Protein AF-A0A7X5V8N4-F1 (afdb_monomer_lite)

Secondary structure (DSSP, 8-state):
---TTTT--SSPPPPP-SS-------GGGHHHHHHHHH-HHHHHHHTSPPPHHHHHHHS-SSTTSPPPPPPPP-----PPPPPP-

Organism: NCBI:txid1105143

pLDDT: mean 82.87, std 12.7, range [45.88, 96.81]

Structure (mmCIF, N/CA/C/O backbone):
data_AF-A0A7X5V8N4-F1
#
_entry.id   AF-A0A7X5V8N4-F1
#
loop_
_atom_site.group_PDB
_atom_site.id
_atom_site.type_symbol
_atom_site.label_atom_id
_atom_site.label_alt_id
_atom_site.label_comp_id
_atom_site.label_asym_id
_atom_site.label_entity_id
_atom_site.label_seq_id
_atom_site.pdbx_PDB_ins_code
_atom_site.Cartn_x
_atom_site.Cartn_y
_atom_site.Cartn_z
_atom_site.occupancy
_atom_site.B_iso_or_equiv
_atom_site.auth_seq_id
_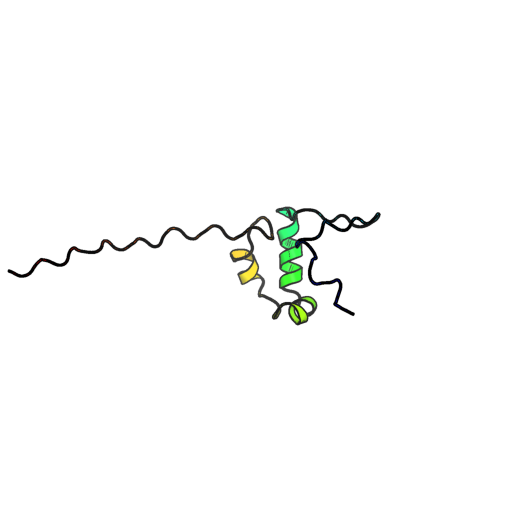atom_site.auth_comp_id
_atom_site.auth_asym_id
_atom_site.auth_atom_id
_atom_site.pdbx_PDB_model_num
ATOM 1 N N . MET A 1 1 ? 17.514 29.392 -18.222 1.00 45.88 1 MET A N 1
ATOM 2 C CA . MET A 1 1 ? 17.771 28.019 -17.743 1.00 45.88 1 MET A CA 1
ATOM 3 C C . MET A 1 1 ? 16.407 27.404 -17.510 1.00 45.88 1 MET A C 1
ATOM 5 O O . MET A 1 1 ? 15.788 27.693 -16.498 1.00 45.88 1 MET A O 1
ATOM 9 N N . LYS A 1 2 ? 15.850 26.771 -18.545 1.00 49.75 2 LYS A N 1
ATOM 10 C CA . LYS A 1 2 ? 14.457 26.319 -18.562 1.00 49.75 2 LYS A CA 1
ATOM 11 C C . LYS A 1 2 ? 14.450 24.851 -18.147 1.00 49.75 2 LYS A C 1
ATOM 13 O O . LYS A 1 2 ? 15.198 24.058 -18.703 1.00 49.75 2 LYS A O 1
ATOM 18 N N . THR A 1 3 ? 13.718 24.575 -17.080 1.00 55.31 3 THR A N 1
ATOM 19 C CA . THR A 1 3 ? 13.693 23.342 -16.294 1.00 55.31 3 THR A CA 1
ATOM 20 C C . THR A 1 3 ? 13.420 22.108 -17.150 1.00 55.31 3 THR A C 1
ATOM 22 O O . THR A 1 3 ? 12.390 22.009 -17.805 1.00 55.31 3 THR A O 1
ATOM 25 N N . GLU A 1 4 ? 14.323 21.134 -17.073 1.00 61.84 4 GLU A N 1
ATOM 26 C CA . GLU A 1 4 ? 14.327 19.845 -17.790 1.00 61.84 4 GLU A CA 1
ATOM 27 C C . GLU A 1 4 ? 13.132 18.919 -17.457 1.00 61.84 4 GLU A C 1
ATOM 29 O O . GLU A 1 4 ? 13.010 17.825 -17.997 1.00 61.84 4 GLU A O 1
ATOM 34 N N . LEU A 1 5 ? 12.222 19.357 -16.580 1.00 62.62 5 LEU A N 1
ATOM 35 C CA . LEU A 1 5 ? 11.052 18.600 -16.123 1.00 62.62 5 LEU A CA 1
ATOM 36 C C . LEU A 1 5 ? 9.825 18.734 -17.041 1.00 62.62 5 LEU A C 1
ATOM 38 O O . LEU A 1 5 ? 8.869 17.980 -16.884 1.00 62.62 5 LEU A O 1
ATOM 42 N N . GLU A 1 6 ? 9.826 19.668 -17.998 1.00 62.25 6 GLU A N 1
ATOM 43 C CA . GLU A 1 6 ? 8.646 19.986 -18.825 1.00 62.25 6 GLU A CA 1
ATOM 44 C C . GLU A 1 6 ? 8.276 18.890 -19.854 1.00 62.25 6 GLU A C 1
ATOM 46 O O . GLU A 1 6 ? 7.227 18.982 -20.485 1.00 62.25 6 GLU A O 1
ATOM 51 N N . SER A 1 7 ? 9.090 17.836 -20.018 1.00 71.31 7 SER A N 1
ATOM 52 C CA . SER A 1 7 ? 8.867 16.777 -21.021 1.00 71.31 7 SER A CA 1
ATOM 53 C C . SER A 1 7 ? 9.160 15.355 -20.513 1.00 71.31 7 SER A C 1
ATOM 55 O O . SER A 1 7 ? 9.636 14.503 -21.267 1.00 71.31 7 SER A O 1
ATOM 57 N N . VAL A 1 8 ? 8.884 15.055 -19.243 1.00 71.38 8 VAL A N 1
ATOM 58 C CA . VAL A 1 8 ? 8.885 13.655 -18.785 1.00 71.38 8 VAL A CA 1
ATOM 59 C C . VAL A 1 8 ? 7.583 12.983 -19.221 1.00 71.38 8 VAL A C 1
ATOM 61 O O . VAL A 1 8 ? 6.500 13.359 -18.776 1.00 71.38 8 VAL A O 1
ATOM 64 N N . ALA A 1 9 ? 7.686 11.971 -20.088 1.00 78.06 9 ALA A N 1
ATOM 65 C CA . ALA A 1 9 ? 6.563 11.103 -20.424 1.00 78.06 9 ALA A CA 1
ATOM 66 C C . ALA A 1 9 ? 6.156 10.304 -19.176 1.00 78.06 9 ALA A C 1
ATOM 68 O O . ALA A 1 9 ? 6.914 9.463 -18.692 1.00 78.06 9 ALA A O 1
ATOM 69 N N . TRP A 1 10 ? 4.979 10.614 -18.633 1.00 74.81 10 TRP A N 1
ATOM 70 C CA . TRP A 1 10 ? 4.419 9.929 -17.473 1.00 74.81 10 TRP A CA 1
ATOM 71 C C . TRP A 1 10 ? 3.434 8.830 -17.917 1.00 74.81 10 TRP A C 1
ATOM 73 O O . TRP A 1 10 ? 2.584 9.105 -18.768 1.00 74.81 10 TRP A O 1
ATOM 83 N N . PRO A 1 11 ? 3.488 7.618 -17.330 1.00 73.94 11 PRO A N 1
ATOM 84 C CA . PRO A 1 11 ? 4.427 7.193 -16.294 1.00 73.94 11 PRO A CA 1
ATOM 85 C C . PRO A 1 11 ? 5.825 6.877 -16.862 1.00 73.94 11 PRO A C 1
ATOM 87 O O . PRO A 1 11 ? 5.933 6.370 -17.980 1.00 73.94 11 PRO A O 1
ATOM 90 N N . PRO A 1 12 ? 6.901 7.148 -16.100 1.00 75.38 12 PRO A N 1
ATOM 91 C CA . PRO A 1 12 ? 8.247 6.753 -16.485 1.00 75.38 12 PRO A CA 1
ATOM 92 C C . PRO A 1 12 ? 8.344 5.229 -16.589 1.00 75.38 12 PRO A C 1
ATOM 94 O O . PRO A 1 12 ? 7.594 4.492 -15.943 1.00 75.38 12 PRO A O 1
ATOM 97 N N . ALA A 1 13 ? 9.315 4.749 -17.368 1.00 76.94 13 ALA A N 1
ATOM 98 C CA . ALA A 1 13 ? 9.636 3.328 -17.377 1.00 76.94 13 ALA A CA 1
ATOM 99 C C . ALA A 1 13 ? 9.970 2.851 -15.943 1.00 76.94 13 ALA A C 1
ATOM 101 O O . ALA A 1 13 ? 10.659 3.573 -15.213 1.00 76.94 13 ALA A O 1
ATOM 102 N N . PRO A 1 14 ? 9.520 1.651 -15.528 1.00 75.88 14 PRO A N 1
ATOM 103 C CA . PRO A 1 14 ? 9.804 1.121 -14.197 1.00 75.88 14 PRO A CA 1
ATOM 104 C C . PRO A 1 14 ? 11.304 1.108 -13.872 1.00 75.88 14 PRO A C 1
ATOM 106 O O . PRO A 1 14 ? 12.116 0.607 -14.655 1.00 75.88 14 PRO A O 1
ATOM 109 N N . ILE A 1 15 ? 11.672 1.628 -12.697 1.00 78.56 15 ILE A N 1
ATOM 110 C CA . ILE A 1 15 ? 13.055 1.624 -12.204 1.00 78.56 15 ILE A CA 1
ATOM 111 C C . ILE A 1 15 ? 13.439 0.186 -11.840 1.00 78.56 15 ILE A C 1
ATOM 113 O O . ILE A 1 15 ? 12.755 -0.466 -11.051 1.00 78.56 15 ILE A O 1
ATOM 117 N N . LYS A 1 16 ? 14.542 -0.311 -12.405 1.00 80.94 16 LYS A N 1
ATOM 118 C CA . LYS A 1 16 ? 15.064 -1.652 -12.116 1.00 80.94 16 LYS A CA 1
ATOM 119 C C . LYS A 1 16 ? 16.168 -1.561 -11.073 1.00 80.94 16 LYS A C 1
ATOM 121 O O . LYS A 1 16 ? 17.081 -0.753 -11.208 1.00 80.94 16 LYS A O 1
ATOM 126 N N . THR A 1 17 ? 16.100 -2.411 -10.058 1.00 86.25 17 THR A N 1
ATOM 127 C CA . THR A 1 17 ? 17.162 -2.556 -9.057 1.00 86.25 17 THR A CA 1
ATOM 128 C C . THR A 1 17 ? 17.530 -4.030 -8.933 1.00 86.25 17 THR A C 1
ATOM 130 O O . THR A 1 17 ? 16.694 -4.891 -9.193 1.00 86.25 17 THR A O 1
ATOM 133 N N . GLU A 1 18 ? 18.761 -4.338 -8.525 1.00 88.06 18 GLU A N 1
ATOM 134 C CA . GLU A 1 18 ? 19.207 -5.737 -8.415 1.00 88.06 18 GLU A CA 1
ATOM 135 C C . GLU A 1 18 ? 18.515 -6.508 -7.280 1.00 88.06 18 GLU A C 1
ATOM 137 O O . GLU A 1 18 ? 18.418 -7.730 -7.329 1.00 88.06 18 GLU A O 1
ATOM 142 N N . ARG A 1 19 ? 18.030 -5.801 -6.249 1.00 92.81 19 ARG A N 1
ATOM 143 C CA . ARG A 1 19 ? 17.478 -6.408 -5.026 1.00 92.81 19 ARG A CA 1
ATOM 144 C C . ARG A 1 19 ? 15.971 -6.236 -4.861 1.00 92.81 19 ARG A C 1
ATOM 146 O O . ARG A 1 19 ? 15.375 -6.990 -4.098 1.00 92.81 19 ARG A O 1
ATOM 153 N N . LEU A 1 20 ? 15.364 -5.248 -5.519 1.00 90.06 20 LEU A N 1
ATOM 154 C CA . LEU A 1 20 ? 13.934 -4.956 -5.417 1.00 90.06 20 LEU A CA 1
ATOM 155 C C . LEU A 1 20 ? 13.255 -5.172 -6.763 1.00 90.06 20 LEU A C 1
ATOM 157 O O . LEU A 1 20 ? 13.680 -4.647 -7.795 1.00 90.06 20 LEU A O 1
ATOM 161 N N . VAL A 1 21 ? 12.155 -5.913 -6.707 1.00 85.25 21 VAL A N 1
ATOM 162 C CA . VAL A 1 21 ? 11.284 -6.183 -7.844 1.00 85.25 21 VAL A CA 1
ATOM 163 C C . VAL A 1 21 ? 10.043 -5.313 -7.707 1.00 85.25 21 VAL A C 1
ATOM 165 O O . VAL A 1 21 ? 9.283 -5.466 -6.753 1.00 85.25 21 VAL A O 1
ATOM 168 N N . LEU A 1 22 ? 9.822 -4.428 -8.679 1.00 86.62 22 LEU A N 1
ATOM 169 C CA . LEU A 1 22 ? 8.528 -3.783 -8.867 1.00 86.62 22 LEU A CA 1
ATOM 170 C C . LEU A 1 22 ? 7.682 -4.673 -9.780 1.00 86.62 22 LEU A C 1
ATOM 172 O O . LEU A 1 22 ? 8.072 -4.949 -10.914 1.00 86.62 22 LEU A O 1
ATOM 176 N N . ARG A 1 23 ? 6.542 -5.133 -9.269 1.00 87.88 23 ARG A N 1
ATOM 177 C CA . ARG A 1 23 ? 5.590 -5.984 -9.988 1.00 87.88 23 ARG A CA 1
ATOM 178 C C . ARG A 1 23 ? 4.178 -5.438 -9.851 1.00 87.88 23 ARG A C 1
ATOM 180 O O . ARG A 1 23 ? 3.906 -4.659 -8.939 1.00 87.88 23 ARG A O 1
ATOM 187 N N . GLU A 1 24 ? 3.293 -5.876 -10.738 1.00 89.00 24 GLU A N 1
ATOM 188 C CA . GLU A 1 24 ? 1.867 -5.609 -10.578 1.00 89.00 24 GLU A CA 1
ATOM 189 C C . GLU A 1 24 ? 1.348 -6.227 -9.264 1.00 89.00 24 GLU A C 1
ATOM 191 O O . GLU A 1 24 ? 1.827 -7.298 -8.855 1.00 89.00 24 GLU A O 1
ATOM 196 N N . PRO A 1 25 ? 0.404 -5.556 -8.575 1.00 92.81 25 PRO A N 1
ATOM 197 C CA . PRO A 1 25 ? -0.245 -6.118 -7.400 1.00 92.81 25 PRO A CA 1
ATOM 198 C C . PRO A 1 25 ? -1.039 -7.374 -7.751 1.00 92.81 25 PRO A C 1
ATOM 200 O O . PRO A 1 25 ? -1.635 -7.487 -8.820 1.00 92.81 25 PRO A O 1
ATOM 203 N N . GLU A 1 26 ? -1.098 -8.302 -6.810 1.00 95.12 26 GLU A N 1
ATOM 204 C CA . GLU A 1 26 ? -1.817 -9.564 -6.933 1.00 95.12 26 GLU A CA 1
ATOM 205 C C . GLU A 1 26 ? -2.757 -9.758 -5.737 1.00 95.12 26 GLU A C 1
ATOM 207 O O . GLU A 1 26 ? -2.630 -9.092 -4.710 1.00 95.12 26 GLU A O 1
ATOM 212 N N . ALA A 1 27 ? -3.681 -10.718 -5.831 1.00 95.81 27 ALA A N 1
ATOM 213 C CA . ALA A 1 27 ? -4.651 -10.989 -4.764 1.00 95.81 27 ALA A CA 1
ATOM 214 C C . ALA A 1 27 ? -3.990 -11.295 -3.405 1.00 95.81 27 ALA A C 1
ATOM 216 O O . ALA A 1 27 ? -4.492 -10.913 -2.349 1.00 95.81 27 ALA A O 1
ATOM 217 N N . ARG A 1 28 ? -2.808 -11.923 -3.430 1.00 94.94 28 ARG A N 1
ATOM 218 C CA . ARG A 1 28 ? -2.006 -12.213 -2.230 1.00 94.94 28 ARG A CA 1
ATOM 219 C C . ARG A 1 28 ? -1.527 -10.967 -1.481 1.00 94.94 28 ARG A C 1
ATOM 221 O O . ARG A 1 28 ? -1.209 -11.063 -0.302 1.00 94.94 28 ARG A O 1
ATOM 228 N N . ASP A 1 29 ? -1.487 -9.810 -2.138 1.00 96.81 29 ASP A N 1
ATOM 229 C CA . ASP A 1 29 ? -0.980 -8.564 -1.551 1.00 96.81 29 ASP A CA 1
ATOM 230 C C . ASP A 1 29 ? -2.044 -7.798 -0.768 1.00 96.81 29 ASP A C 1
ATOM 232 O O . ASP A 1 29 ? -1.741 -6.800 -0.108 1.00 96.81 29 ASP A O 1
ATOM 236 N N . ARG A 1 30 ? -3.302 -8.242 -0.839 1.00 95.31 30 ARG A N 1
ATOM 237 C CA . ARG A 1 30 ? -4.440 -7.543 -0.245 1.00 95.31 30 ARG A CA 1
ATOM 238 C C . ARG A 1 30 ? -4.259 -7.312 1.250 1.00 95.31 30 ARG A C 1
ATOM 240 O O . ARG A 1 30 ? -4.431 -6.187 1.704 1.00 95.31 30 ARG A O 1
ATOM 247 N N . THR A 1 31 ? -3.858 -8.341 1.993 1.00 96.56 31 THR A N 1
ATOM 248 C CA . THR A 1 31 ? -3.664 -8.251 3.448 1.00 96.56 31 THR A CA 1
ATOM 249 C C . THR A 1 31 ? -2.589 -7.230 3.810 1.00 96.56 31 THR A C 1
ATOM 251 O O . THR A 1 31 ? -2.859 -6.313 4.578 1.00 96.56 31 THR A O 1
ATOM 254 N N . ALA A 1 32 ? -1.415 -7.310 3.178 1.00 95.94 32 ALA A N 1
ATOM 255 C CA . ALA A 1 32 ? -0.333 -6.351 3.406 1.00 95.94 32 ALA A CA 1
ATOM 256 C C . ALA A 1 32 ? -0.746 -4.913 3.035 1.00 95.94 32 ALA A C 1
ATOM 258 O O . ALA A 1 32 ? -0.411 -3.958 3.732 1.00 95.94 32 ALA A O 1
ATOM 259 N N . THR A 1 33 ? -1.530 -4.746 1.966 1.00 95.31 33 THR A N 1
ATOM 260 C CA . THR A 1 33 ? -2.065 -3.432 1.579 1.00 95.31 33 THR A CA 1
ATOM 261 C C . THR A 1 33 ? -3.028 -2.886 2.635 1.00 95.31 33 THR A C 1
ATOM 263 O O . THR A 1 33 ? -2.958 -1.706 2.971 1.00 95.31 33 THR A O 1
ATOM 266 N N . MET A 1 34 ? -3.908 -3.723 3.191 1.00 94.88 34 MET A N 1
ATOM 267 C CA . MET A 1 34 ? -4.817 -3.311 4.265 1.00 94.88 34 MET A CA 1
ATOM 268 C C . MET A 1 34 ? -4.059 -2.898 5.529 1.00 94.88 34 MET A C 1
ATOM 270 O O . MET A 1 34 ? -4.400 -1.884 6.130 1.00 94.88 34 MET A O 1
ATOM 274 N N . GLU A 1 35 ? -3.018 -3.637 5.911 1.00 95.88 35 GLU A N 1
ATOM 275 C CA . GLU A 1 35 ? -2.165 -3.293 7.055 1.00 95.88 35 GLU A CA 1
ATOM 276 C C . GLU A 1 35 ? -1.488 -1.929 6.867 1.00 95.88 35 GLU A C 1
ATOM 278 O O . GLU A 1 35 ? -1.506 -1.100 7.777 1.00 95.88 35 GLU A O 1
ATOM 283 N N . LEU A 1 36 ? -0.963 -1.653 5.668 1.00 95.56 36 LEU A N 1
ATOM 284 C CA . LEU A 1 36 ? -0.368 -0.355 5.342 1.00 95.56 36 LEU A CA 1
ATOM 285 C C . LEU A 1 36 ? -1.396 0.781 5.393 1.00 95.56 36 LEU A C 1
ATOM 287 O O . LEU A 1 36 ? -1.105 1.835 5.950 1.00 95.56 36 LEU A O 1
ATOM 291 N N . LEU A 1 37 ? -2.601 0.578 4.854 1.00 94.44 37 LEU A N 1
ATOM 292 C CA . LEU A 1 37 ? -3.661 1.595 4.859 1.00 94.44 37 LEU A CA 1
ATOM 293 C C . LEU A 1 37 ? -4.261 1.833 6.255 1.00 94.44 37 LEU A C 1
ATOM 295 O O . LEU A 1 37 ? -4.775 2.919 6.525 1.00 94.44 37 LEU A O 1
ATOM 299 N N . ALA A 1 38 ? -4.187 0.844 7.144 1.00 95.50 38 ALA A N 1
ATOM 300 C CA . ALA A 1 38 ? -4.589 0.971 8.542 1.00 95.50 38 ALA A CA 1
ATOM 301 C C . ALA A 1 38 ? -3.488 1.576 9.432 1.00 95.50 38 ALA A C 1
ATOM 303 O O . ALA A 1 38 ? -3.769 1.992 10.557 1.00 95.50 38 ALA A O 1
ATOM 304 N N . SER A 1 39 ? -2.242 1.635 8.952 1.00 96.69 39 SER A N 1
ATOM 305 C CA . SER A 1 39 ? -1.113 2.150 9.724 1.00 96.69 39 SER A CA 1
ATOM 306 C C . SER A 1 39 ? -1.245 3.659 9.965 1.00 96.69 39 SER A C 1
ATOM 308 O O . SER A 1 39 ? -1.334 4.425 9.003 1.00 96.69 39 SER A O 1
ATOM 310 N N . PRO A 1 40 ? -1.186 4.130 11.224 1.00 95.12 40 PRO A N 1
ATOM 311 C CA . PRO A 1 40 ? -1.133 5.559 11.526 1.00 95.12 40 PRO A CA 1
ATOM 312 C C . PRO A 1 40 ? 0.110 6.247 10.955 1.00 95.12 40 PRO A C 1
ATOM 314 O O . PRO A 1 40 ? 0.031 7.405 10.554 1.00 95.12 40 PRO A O 1
ATOM 317 N N . GLU A 1 41 ? 1.241 5.538 10.893 1.00 96.38 41 GLU A N 1
ATOM 318 C CA . GLU A 1 41 ? 2.500 6.065 10.357 1.00 96.38 41 GLU A CA 1
ATOM 319 C C . GLU A 1 41 ? 2.380 6.357 8.860 1.00 96.38 41 GLU A C 1
ATOM 321 O O . GLU A 1 41 ? 2.689 7.457 8.416 1.00 96.38 41 GLU A O 1
ATOM 326 N N . VAL A 1 42 ? 1.852 5.406 8.086 1.00 96.62 42 VAL A N 1
ATOM 327 C CA . VAL A 1 42 ? 1.596 5.609 6.652 1.00 96.62 42 VAL A CA 1
ATOM 328 C C . VAL A 1 42 ? 0.468 6.622 6.465 1.00 96.62 42 VAL A C 1
ATOM 330 O O . VAL A 1 42 ? 0.584 7.548 5.661 1.00 96.62 42 VAL A O 1
ATOM 333 N N . GLY A 1 43 ? -0.599 6.489 7.257 1.00 93.94 43 GLY A N 1
ATOM 334 C CA . GLY A 1 43 ? -1.756 7.376 7.287 1.00 93.94 43 GLY A CA 1
ATOM 335 C C . GLY A 1 43 ? -1.383 8.847 7.465 1.00 93.94 43 GLY A C 1
ATOM 336 O O . GLY A 1 43 ? -2.001 9.700 6.833 1.00 93.94 43 GLY A O 1
ATOM 337 N N . ALA A 1 44 ? -0.330 9.159 8.225 1.00 96.12 44 ALA A N 1
ATOM 338 C CA . ALA A 1 44 ? 0.182 10.523 8.369 1.00 96.12 44 ALA A CA 1
ATOM 339 C C . ALA A 1 44 ? 0.549 11.190 7.026 1.00 96.12 44 ALA A C 1
ATOM 341 O O . ALA A 1 44 ? 0.516 12.416 6.930 1.00 96.12 44 ALA A O 1
ATOM 342 N N . TYR A 1 45 ? 0.842 10.403 5.984 1.00 94.50 45 TYR A N 1
ATOM 343 C CA . TYR A 1 45 ? 1.246 10.885 4.660 1.00 94.50 45 TYR A CA 1
ATOM 344 C C . TYR A 1 45 ? 0.176 10.730 3.570 1.00 94.50 45 TYR A C 1
ATOM 346 O O . TYR A 1 45 ? 0.261 11.410 2.549 1.00 94.50 45 TYR A O 1
ATOM 354 N N . ILE A 1 46 ? -0.825 9.861 3.759 1.00 91.69 46 ILE A N 1
ATOM 355 C CA . ILE A 1 46 ? -1.811 9.514 2.713 1.00 91.69 46 ILE A CA 1
ATOM 356 C C . ILE A 1 46 ? -3.254 9.954 3.017 1.00 91.69 46 ILE A C 1
ATOM 358 O O . ILE A 1 46 ? -4.166 9.604 2.272 1.00 91.69 46 ILE A O 1
ATOM 362 N N . GLY A 1 47 ? -3.472 10.738 4.080 1.00 91.06 47 GLY A N 1
ATOM 363 C CA . GLY A 1 47 ? -4.793 11.289 4.432 1.00 91.06 47 GLY A CA 1
ATOM 364 C C . GLY A 1 47 ? -5.467 10.660 5.658 1.00 91.06 47 GLY A C 1
ATOM 365 O O . GLY A 1 47 ? -6.664 10.849 5.861 1.00 91.06 47 GLY A O 1
ATOM 366 N N . GLY A 1 48 ? -4.700 9.955 6.487 1.00 93.56 48 GLY A N 1
ATOM 367 C CA . GLY A 1 48 ? -5.119 9.318 7.736 1.00 93.56 48 GLY A CA 1
ATOM 368 C C . GLY A 1 48 ? -5.246 7.791 7.625 1.00 93.56 48 GLY A C 1
ATOM 369 O O . GLY A 1 48 ? -5.475 7.275 6.531 1.00 93.56 48 GLY A O 1
ATOM 370 N N . PRO A 1 49 ? -5.091 7.052 8.742 1.00 94.38 49 PRO A N 1
ATOM 371 C CA . PRO A 1 49 ? -5.318 5.608 8.760 1.00 94.38 49 PRO A CA 1
ATOM 372 C C . PRO A 1 49 ? -6.799 5.282 8.530 1.00 94.38 49 PRO A C 1
ATOM 374 O O . PRO A 1 49 ? -7.680 5.939 9.091 1.00 94.38 49 PRO A O 1
ATOM 377 N N . GLN A 1 50 ? -7.081 4.248 7.736 1.00 92.38 50 GLN A N 1
ATOM 378 C CA . GLN A 1 50 ? -8.446 3.768 7.503 1.00 92.38 50 GLN A CA 1
ATOM 379 C C . GLN A 1 50 ? -8.809 2.587 8.422 1.00 92.38 50 GLN A C 1
ATOM 381 O O . GLN A 1 50 ? -7.973 1.711 8.650 1.00 92.38 50 GLN A O 1
ATOM 386 N N . PRO A 1 51 ? -10.054 2.508 8.934 1.00 92.44 51 PRO A N 1
ATOM 387 C CA . PRO A 1 51 ? -10.510 1.366 9.726 1.00 92.44 51 PRO A CA 1
ATOM 388 C C . PRO A 1 51 ? -10.499 0.054 8.929 1.00 92.44 51 PRO A C 1
ATOM 390 O O . PRO A 1 51 ? -10.922 0.022 7.771 1.00 92.44 51 PRO A O 1
ATOM 393 N N . GLN A 1 52 ? -10.104 -1.048 9.574 1.00 89.31 52 GLN A N 1
ATOM 394 C CA . GLN A 1 52 ? -10.015 -2.372 8.938 1.00 89.31 52 GLN A CA 1
ATOM 395 C C . GLN A 1 52 ? -11.343 -2.815 8.296 1.00 89.31 52 GLN A C 1
ATOM 397 O O . GLN A 1 52 ? -11.352 -3.165 7.119 1.00 89.31 52 GLN A O 1
ATOM 402 N N . ASP A 1 53 ? -12.476 -2.666 8.990 1.00 91.62 53 ASP A N 1
ATOM 403 C CA . ASP A 1 53 ? -13.812 -3.028 8.474 1.00 91.62 53 ASP A CA 1
ATOM 404 C C . ASP A 1 53 ? -14.222 -2.264 7.200 1.00 91.62 53 ASP A C 1
ATOM 406 O O . ASP A 1 53 ? -15.084 -2.695 6.421 1.00 91.62 53 ASP A O 1
ATOM 410 N N . GLN A 1 54 ? -13.674 -1.061 7.005 1.00 92.31 54 GLN A N 1
ATOM 411 C CA . GLN A 1 54 ? -13.901 -0.286 5.789 1.00 92.31 54 GLN A CA 1
ATOM 412 C C . GLN A 1 54 ? -13.041 -0.835 4.652 1.00 92.31 54 GLN A C 1
ATOM 414 O O . GLN A 1 54 ? -13.547 -1.037 3.547 1.00 92.31 54 GLN A O 1
ATOM 419 N N . LEU A 1 55 ? -11.772 -1.126 4.936 1.00 92.44 55 LEU A N 1
ATOM 420 C CA . LEU A 1 55 ? -10.824 -1.683 3.978 1.00 92.44 55 LEU A CA 1
ATOM 421 C C . LEU A 1 55 ? -11.248 -3.072 3.490 1.00 92.44 55 LEU A C 1
ATOM 423 O O . LEU A 1 55 ? -11.204 -3.328 2.291 1.00 92.44 55 LEU A O 1
ATOM 427 N N . GLU A 1 56 ? -11.757 -3.935 4.368 1.00 90.75 56 GLU A N 1
ATOM 428 C CA . GLU A 1 56 ? -12.255 -5.269 4.000 1.00 90.75 56 GLU A CA 1
ATOM 429 C C . GLU A 1 56 ? -13.359 -5.236 2.942 1.00 90.75 56 GLU A C 1
ATOM 431 O O . GLU A 1 56 ? -13.455 -6.144 2.114 1.00 90.75 56 GLU A O 1
ATOM 436 N N . ARG A 1 57 ? -14.194 -4.193 2.963 1.00 90.38 57 ARG A N 1
ATOM 437 C CA . ARG A 1 57 ? -15.327 -4.036 2.043 1.00 90.38 57 ARG A CA 1
ATOM 438 C C . ARG A 1 57 ? -14.977 -3.230 0.801 1.00 90.38 57 ARG A C 1
ATOM 440 O O . ARG A 1 57 ? -15.525 -3.495 -0.265 1.00 90.38 57 ARG A O 1
ATOM 447 N N . ALA A 1 58 ? -14.124 -2.221 0.950 1.00 90.38 58 ALA A N 1
ATOM 448 C CA . ALA A 1 58 ? -13.819 -1.271 -0.112 1.00 90.38 58 ALA A CA 1
ATOM 449 C C . ALA A 1 58 ? -12.623 -1.698 -0.968 1.00 90.38 58 ALA A C 1
ATOM 451 O O . ALA A 1 58 ? -12.610 -1.414 -2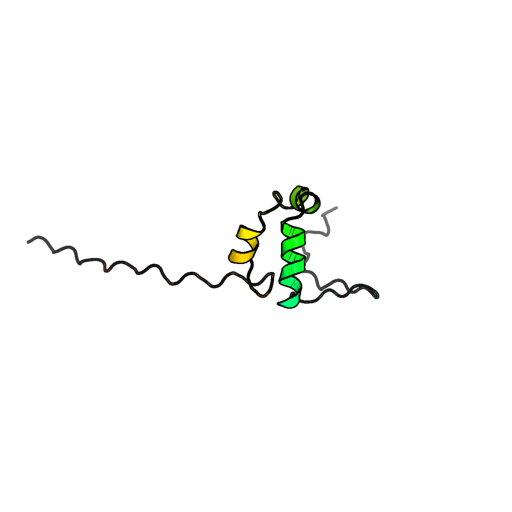.166 1.00 90.38 58 ALA A O 1
ATOM 452 N N . LEU A 1 59 ? -11.624 -2.36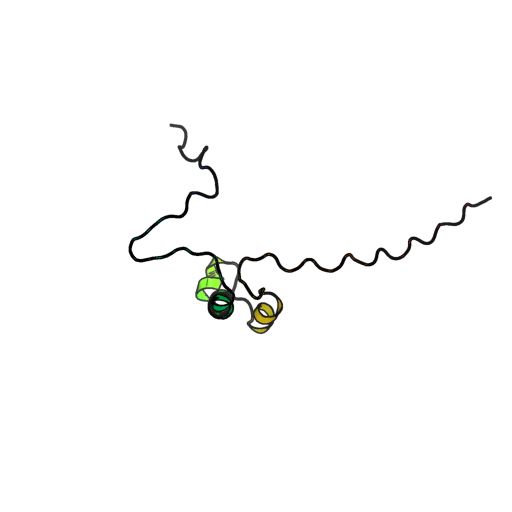0 -0.375 1.00 91.62 59 LEU A N 1
ATOM 453 C CA . LEU A 1 59 ? -10.430 -2.764 -1.100 1.00 91.62 59 LEU A CA 1
ATOM 454 C C . LEU A 1 59 ? -10.765 -3.973 -1.989 1.00 91.62 59 LEU A C 1
ATOM 456 O O . LEU A 1 59 ? -11.210 -5.004 -1.467 1.00 91.62 59 LEU A O 1
ATOM 460 N N . PRO A 1 60 ? -10.556 -3.883 -3.314 1.00 92.81 60 PRO A N 1
ATOM 461 C CA . PRO A 1 60 ? -10.770 -5.006 -4.217 1.00 92.81 60 PRO A CA 1
ATOM 462 C C . PRO A 1 60 ? -9.860 -6.187 -3.865 1.00 92.81 60 PRO A C 1
ATOM 464 O O . PRO A 1 60 ? -8.906 -6.060 -3.095 1.00 92.81 60 PRO A O 1
ATOM 467 N N . GLU A 1 61 ? -10.166 -7.354 -4.434 1.00 92.50 61 GLU A N 1
ATOM 468 C CA . GLU A 1 61 ? -9.366 -8.561 -4.216 1.00 92.50 61 GLU A CA 1
ATOM 469 C C . GLU A 1 61 ? -7.916 -8.366 -4.674 1.00 92.50 61 GLU A C 1
ATOM 471 O O . GLU A 1 61 ? -6.997 -8.690 -3.932 1.00 92.50 61 GLU A O 1
ATOM 476 N N . VAL A 1 62 ? -7.717 -7.754 -5.847 1.00 95.75 62 VAL A N 1
ATOM 477 C CA . VAL A 1 62 ? -6.401 -7.334 -6.342 1.00 95.75 62 VAL A CA 1
ATOM 478 C C . VAL A 1 62 ? -6.235 -5.827 -6.112 1.00 95.75 62 VAL A C 1
ATOM 480 O O . VAL A 1 62 ? -6.961 -5.043 -6.735 1.00 95.75 62 VAL A O 1
ATOM 483 N N . PRO A 1 63 ? -5.301 -5.387 -5.250 1.00 92.81 63 PRO A N 1
ATOM 484 C CA . PRO A 1 63 ? -5.071 -3.967 -4.992 1.00 92.81 63 PRO A CA 1
ATOM 485 C C . PRO A 1 63 ? -4.757 -3.166 -6.263 1.00 92.81 63 PRO A C 1
ATOM 487 O O . PRO A 1 63 ? -4.132 -3.667 -7.191 1.00 92.81 63 PRO A O 1
ATOM 490 N N . GLY A 1 64 ? -5.187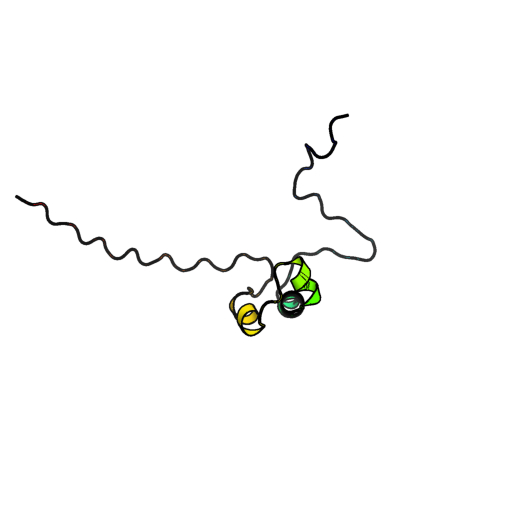 -1.904 -6.320 1.00 85.81 64 GLY A N 1
ATOM 491 C CA . GLY A 1 64 ? -4.926 -1.023 -7.469 1.00 85.81 64 GLY A CA 1
ATOM 492 C C . GLY A 1 64 ? -5.831 -1.255 -8.684 1.00 85.81 64 GLY A C 1
ATOM 493 O O . GLY A 1 64 ? -5.837 -0.433 -9.599 1.00 85.81 64 GLY A O 1
ATOM 494 N N . THR A 1 65 ? -6.651 -2.309 -8.684 1.00 87.50 65 THR A N 1
ATOM 495 C CA . THR A 1 65 ? -7.739 -2.429 -9.659 1.00 87.50 65 THR A CA 1
ATOM 496 C C . THR A 1 65 ? -8.876 -1.463 -9.303 1.00 87.50 65 THR A C 1
ATOM 498 O O . THR A 1 65 ? -9.174 -1.261 -8.123 1.00 87.50 65 THR A O 1
ATOM 501 N N . PRO A 1 66 ? -9.524 -0.813 -10.284 1.00 75.94 66 PRO A N 1
ATOM 502 C CA . PRO A 1 66 ? -10.690 0.009 -9.994 1.00 75.94 66 PRO A CA 1
ATOM 503 C C . PRO A 1 66 ? -11.819 -0.873 -9.436 1.00 75.94 66 PRO A C 1
ATOM 505 O O . PRO A 1 66 ? -12.006 -2.001 -9.907 1.00 75.94 66 PRO A O 1
ATOM 508 N N . PRO A 1 67 ? -12.602 -0.383 -8.456 1.00 71.12 67 PRO A N 1
ATOM 509 C CA . PRO A 1 67 ? -13.741 -1.131 -7.945 1.00 71.12 67 PRO A CA 1
ATOM 510 C C . PRO A 1 67 ? -14.724 -1.420 -9.083 1.00 71.12 67 PRO A C 1
ATOM 512 O O . PRO A 1 67 ? -14.916 -0.598 -9.985 1.00 71.12 67 PRO A O 1
ATOM 515 N N . LYS A 1 68 ? -15.366 -2.592 -9.042 1.00 72.06 68 LYS A N 1
ATOM 516 C CA . LYS A 1 68 ? -16.372 -2.971 -10.039 1.00 72.06 68 LYS A CA 1
ATOM 517 C C . LYS A 1 68 ? -17.444 -1.871 -10.114 1.00 72.06 68 LYS A C 1
ATOM 519 O O . LYS A 1 68 ? -17.978 -1.498 -9.066 1.00 72.06 68 LYS A O 1
ATOM 524 N N . PRO A 1 69 ? -17.778 -1.350 -11.309 1.00 68.69 69 PRO A N 1
ATOM 525 C CA . PRO A 1 69 ? -18.766 -0.288 -11.426 1.00 68.69 69 PRO A CA 1
ATOM 526 C C . PRO A 1 69 ? -20.101 -0.747 -10.835 1.00 68.69 69 PRO A C 1
ATOM 528 O O . PRO A 1 69 ? -20.547 -1.874 -11.074 1.00 68.69 69 PRO A O 1
ATOM 531 N N . ALA A 1 70 ? -20.726 0.134 -10.050 1.00 67.56 70 ALA A N 1
ATOM 532 C CA . ALA A 1 70 ? -22.070 -0.095 -9.541 1.00 67.56 70 ALA A CA 1
ATOM 533 C C . ALA A 1 70 ? -23.024 -0.360 -10.722 1.00 67.56 70 ALA A C 1
ATOM 535 O O . ALA A 1 70 ? -22.838 0.234 -11.791 1.00 67.56 70 ALA A O 1
ATOM 536 N N . PRO A 1 71 ? -24.040 -1.230 -10.563 1.00 75.62 71 PRO A N 1
ATOM 537 C CA . PRO A 1 71 ? -25.031 -1.421 -11.612 1.00 75.62 71 PRO A CA 1
ATOM 538 C C . PRO A 1 71 ? -25.636 -0.063 -11.995 1.00 75.62 71 PRO A C 1
ATOM 540 O O . PRO A 1 71 ? -25.778 0.806 -11.121 1.00 75.62 71 PRO A O 1
ATOM 543 N N . PRO A 1 72 ? -25.983 0.149 -13.279 1.00 77.62 72 PRO A N 1
ATOM 544 C CA . PRO A 1 72 ? -26.605 1.394 -13.696 1.00 77.62 72 PRO A CA 1
ATOM 545 C C . PRO A 1 72 ? -27.818 1.635 -12.801 1.00 77.62 72 PRO A C 1
ATOM 547 O O . PRO A 1 72 ? -28.639 0.734 -12.606 1.00 77.62 72 PRO A O 1
ATOM 550 N N . ARG A 1 73 ? -27.905 2.837 -12.211 1.00 74.38 73 ARG A N 1
ATOM 551 C CA . ARG A 1 73 ? -29.096 3.235 -11.455 1.00 74.38 73 ARG A CA 1
ATOM 552 C C . ARG A 1 73 ? -30.274 2.979 -12.375 1.00 74.38 73 ARG A C 1
ATOM 554 O O . ARG A 1 73 ? -30.279 3.533 -13.472 1.00 74.38 73 ARG A O 1
ATOM 561 N N . SER A 1 74 ? -31.206 2.123 -11.946 1.00 72.25 74 SER A N 1
ATOM 562 C CA . SER A 1 74 ? -32.455 1.906 -12.669 1.00 72.25 74 SER A CA 1
ATOM 563 C C . SER A 1 74 ? -33.006 3.286 -12.979 1.00 72.25 74 SER A C 1
ATOM 565 O O . SER A 1 74 ? -33.358 4.044 -12.069 1.00 72.25 74 SER A O 1
ATOM 567 N N . THR A 1 75 ? -32.936 3.672 -14.250 1.00 68.56 75 THR A N 1
ATOM 568 C CA . THR A 1 75 ? -33.531 4.896 -14.745 1.00 68.56 75 THR A CA 1
ATOM 569 C C . THR A 1 75 ? -35.011 4.662 -14.571 1.00 68.56 75 THR A C 1
ATOM 571 O O . THR A 1 75 ? -35.645 4.024 -15.408 1.00 68.56 75 THR A O 1
ATOM 574 N N . GLY A 1 76 ? -35.529 5.085 -13.412 1.00 65.06 76 GLY A N 1
ATOM 575 C CA . GLY A 1 76 ? -36.939 4.994 -13.086 1.00 65.06 76 GLY A CA 1
ATOM 576 C C . GLY A 1 76 ? -37.699 5.441 -14.317 1.00 65.06 76 GLY A C 1
ATOM 577 O O . GLY A 1 76 ? -37.433 6.533 -14.827 1.00 65.06 76 GLY A O 1
ATOM 578 N N . SER A 1 77 ? -38.516 4.529 -14.851 1.00 63.97 77 SER A N 1
ATOM 579 C CA . SER A 1 77 ? -39.278 4.729 -16.079 1.00 63.97 77 SER A CA 1
ATOM 580 C C . SER A 1 77 ? -39.823 6.147 -16.062 1.00 63.97 77 SER A C 1
ATOM 582 O O . SER A 1 77 ? -40.646 6.470 -15.202 1.00 63.97 77 SER A O 1
ATOM 584 N N . ARG A 1 78 ? -39.325 7.016 -16.952 1.00 68.12 78 ARG A N 1
ATOM 585 C CA . ARG A 1 78 ? -39.935 8.330 -17.140 1.00 68.12 78 ARG A CA 1
ATOM 586 C C . ARG A 1 78 ? -41.365 8.031 -17.555 1.00 68.12 78 ARG A C 1
ATOM 588 O O . ARG A 1 78 ? -41.593 7.590 -18.679 1.00 68.12 78 ARG A O 1
ATOM 595 N N . ARG A 1 79 ? -42.318 8.190 -16.632 1.00 69.31 79 ARG A N 1
ATOM 596 C CA . ARG A 1 79 ? -43.730 8.188 -16.998 1.00 69.31 79 ARG A CA 1
ATOM 597 C C . ARG A 1 79 ? -43.882 9.276 -18.061 1.00 69.31 79 ARG A C 1
ATOM 599 O O . ARG A 1 79 ? -43.427 10.395 -17.811 1.00 69.31 79 ARG A O 1
ATOM 606 N N . PRO A 1 80 ? -44.452 8.971 -19.235 1.00 66.69 80 PRO A N 1
ATOM 607 C CA . PRO A 1 80 ? -44.744 10.011 -20.201 1.00 66.69 80 PRO A CA 1
ATOM 608 C C . PRO A 1 80 ? -45.688 11.016 -19.536 1.00 66.69 80 PRO A C 1
ATOM 610 O O . PRO A 1 80 ? -46.697 10.632 -18.939 1.00 66.69 80 PRO A O 1
ATOM 613 N N . VAL A 1 81 ? -45.317 12.294 -19.585 1.00 72.81 81 VAL A N 1
ATOM 614 C CA . VAL A 1 81 ? -46.226 13.386 -19.233 1.00 72.81 81 VAL A CA 1
ATOM 615 C C . VAL A 1 81 ? -47.359 13.377 -20.264 1.00 72.81 81 VAL A C 1
ATOM 617 O O . VAL A 1 81 ? -47.067 13.349 -21.462 1.00 72.81 81 VAL A O 1
ATOM 620 N N . PRO A 1 82 ? -48.637 13.318 -19.853 1.00 70.62 82 PRO A N 1
ATOM 621 C CA . PRO A 1 82 ? -49.728 13.370 -20.814 1.00 70.62 82 PRO A CA 1
ATOM 622 C C . PRO A 1 82 ? -49.720 14.746 -21.488 1.00 70.62 82 PRO A C 1
ATOM 624 O O . PRO A 1 82 ? -49.594 15.767 -20.813 1.00 70.62 82 PRO A O 1
ATOM 627 N N . ALA A 1 83 ? -49.823 14.763 -22.817 1.00 67.69 83 ALA A N 1
ATOM 628 C CA . ALA A 1 83 ? -50.015 15.999 -23.562 1.00 67.69 83 ALA A CA 1
ATOM 629 C C . ALA A 1 83 ? -51.378 16.595 -23.183 1.00 67.69 83 ALA A C 1
ATOM 631 O O . ALA A 1 83 ? -52.398 15.907 -23.268 1.00 67.69 83 ALA A O 1
ATOM 632 N N . SER A 1 84 ? -51.378 17.846 -22.723 1.00 66.62 84 SER A N 1
ATOM 633 C CA . SER A 1 84 ? -52.610 18.611 -22.512 1.00 66.62 84 SER A CA 1
ATOM 634 C C . SER A 1 84 ? -53.278 18.933 -23.860 1.00 66.62 84 SER A C 1
ATOM 636 O O . SER A 1 84 ? -52.550 19.089 -24.845 1.00 66.62 84 SER A O 1
ATOM 638 N N . PRO A 1 85 ? -54.624 19.004 -23.908 1.00 72.88 85 PRO A N 1
ATOM 639 C CA . PRO A 1 85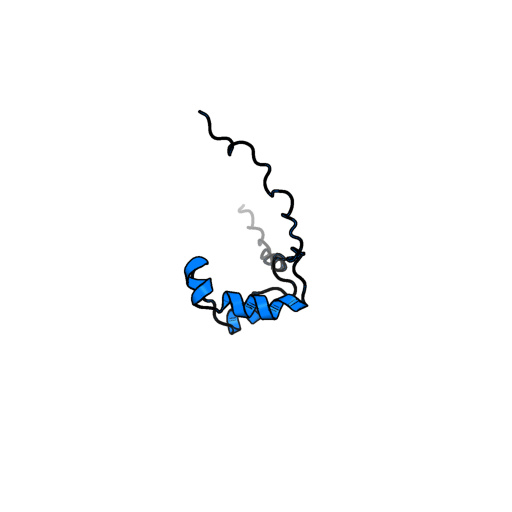 ? -55.388 19.261 -25.131 1.00 72.88 85 PRO A CA 1
ATOM 640 C C . PRO A 1 85 ? -55.211 20.682 -25.675 1.00 72.88 85 PRO A C 1
ATOM 642 O O . PRO A 1 85 ? -54.925 21.600 -24.871 1.00 72.88 85 PRO A O 1
#

Radius of gyration: 22.59 Å; chains: 1; bounding box: 75×40×37 Å

Foldseek 3Di:
DDDPPPDDDPPHDDDDDPPDD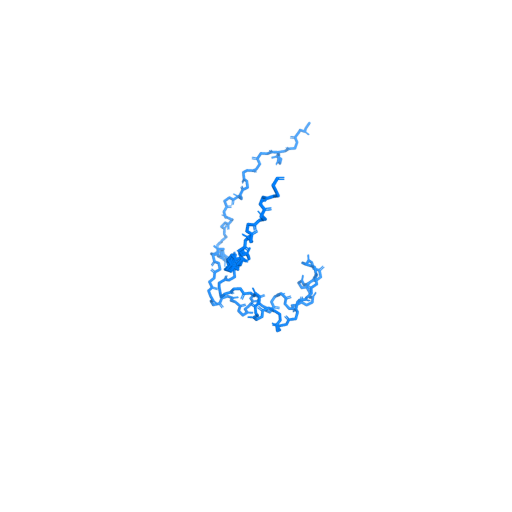DDFFDLVCLVVVLVLLQDQVNQVPVVGRDDSVCSVPCADSTHPDDPDDDDPDPPPPPDDDDDDD

Sequence (85 aa):
MKTELESVAWPPAPIKTERLVLREPEARDRTATMELLASPEVGAYIGGPQPQDQLERALPEVPGTPPKPAPPRSTGSRRPVPASP